Protein AF-A0A957HUZ2-F1 (afdb_monomer_lite)

Secondary structure (DSSP, 8-state):
-------HHHHHHHHHHHHHHHHHHHTT-PPPHHHHHHHHHHHHTT-EEE-S-HHHHHTSTT-EEE-GGGG--

Radius of gyration: 14.6 Å; chains: 1; bounding box: 45×28×40 Å

Sequence (73 aa):
MPGTWFNPYDASAAAWFAKERTRLSRMGQPPSYADGQIAAIAAANNLILVTRNVSDFAEFDRLIVENWFDGSS

pLDDT: mean 75.88, std 10.24, range [44.91, 85.88]

Structure (mmCIF, N/CA/C/O backbone):
data_AF-A0A957HUZ2-F1
#
_entry.id   AF-A0A957HUZ2-F1
#
loop_
_atom_site.group_PDB
_atom_site.id
_atom_site.type_symbol
_atom_site.label_atom_id
_atom_site.label_alt_id
_atom_site.label_comp_id
_atom_site.label_asym_id
_atom_site.label_entity_id
_atom_site.label_seq_id
_atom_site.pdbx_PDB_ins_code
_atom_site.Cartn_x
_atom_site.Cartn_y
_atom_site.Cartn_z
_atom_site.occupancy
_atom_site.B_iso_or_equiv
_atom_site.auth_seq_id
_atom_site.auth_comp_id
_atom_site.auth_asym_id
_atom_site.auth_atom_id
_atom_site.pdbx_PDB_model_num
ATOM 1 N N . MET A 1 1 ? 27.930 -14.030 -15.810 1.00 44.91 1 MET A N 1
ATOM 2 C CA . MET A 1 1 ? 27.538 -12.640 -15.479 1.00 44.91 1 MET A CA 1
ATOM 3 C C . MET A 1 1 ? 26.609 -12.676 -14.267 1.00 44.91 1 MET A C 1
ATOM 5 O O . MET A 1 1 ? 25.852 -13.638 -14.177 1.00 44.91 1 MET A O 1
ATOM 9 N N . PRO A 1 2 ? 26.722 -11.744 -13.301 1.00 58.38 2 PRO A N 1
ATOM 10 C CA . PRO A 1 2 ? 26.110 -11.885 -11.981 1.00 58.38 2 PRO A CA 1
ATOM 11 C C . PRO A 1 2 ? 24.610 -11.542 -12.002 1.00 58.38 2 PRO A C 1
ATOM 13 O O . PRO A 1 2 ? 24.220 -10.441 -12.362 1.00 58.38 2 PRO A O 1
ATOM 16 N N . GLY A 1 3 ? 23.768 -12.500 -11.617 1.00 61.44 3 GLY A N 1
ATOM 17 C CA . GLY A 1 3 ? 23.212 -12.507 -10.261 1.00 61.44 3 GLY A CA 1
ATOM 18 C C . GLY A 1 3 ? 22.138 -11.497 -9.850 1.00 61.44 3 GLY A C 1
ATOM 19 O O . GLY A 1 3 ? 21.869 -11.444 -8.653 1.00 61.44 3 GLY A O 1
ATOM 20 N N . THR A 1 4 ? 21.496 -10.730 -10.734 1.00 59.94 4 THR A N 1
ATOM 21 C CA . THR A 1 4 ? 20.373 -9.884 -10.286 1.00 59.94 4 THR A CA 1
ATOM 22 C C . THR A 1 4 ? 19.058 -10.654 -10.312 1.00 59.94 4 THR A C 1
ATOM 24 O O . THR A 1 4 ? 18.279 -10.571 -11.260 1.00 59.94 4 THR A O 1
ATOM 27 N N . TRP A 1 5 ? 18.795 -11.399 -9.238 1.00 55.59 5 TRP A N 1
ATOM 28 C CA . TRP A 1 5 ? 17.437 -11.793 -8.870 1.00 55.59 5 TRP A CA 1
ATOM 29 C C . TRP A 1 5 ? 16.678 -10.527 -8.459 1.00 55.59 5 TRP A C 1
ATOM 31 O O . TRP A 1 5 ? 16.526 -10.229 -7.279 1.00 55.59 5 TRP A O 1
ATOM 41 N N . PHE A 1 6 ? 16.252 -9.731 -9.442 1.00 54.50 6 PHE A N 1
ATOM 42 C CA . PHE A 1 6 ? 15.206 -8.746 -9.215 1.00 54.50 6 PHE A CA 1
ATOM 43 C C . PHE A 1 6 ? 13.989 -9.534 -8.754 1.00 54.50 6 PHE A C 1
ATOM 45 O O . PHE A 1 6 ? 13.392 -10.260 -9.543 1.00 54.50 6 PHE A O 1
ATOM 52 N N . ASN A 1 7 ? 13.664 -9.448 -7.468 1.00 56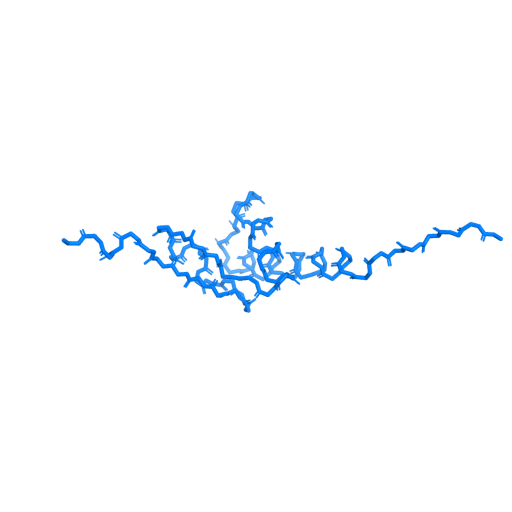.22 7 ASN A N 1
ATOM 53 C CA . ASN A 1 7 ? 12.430 -10.004 -6.952 1.00 56.22 7 ASN A CA 1
ATOM 54 C C . ASN A 1 7 ? 11.282 -9.253 -7.655 1.00 56.22 7 ASN A C 1
ATOM 56 O O . ASN A 1 7 ? 11.109 -8.061 -7.388 1.00 56.22 7 ASN A O 1
ATOM 60 N N . PRO A 1 8 ? 10.515 -9.875 -8.572 1.00 58.94 8 PRO A N 1
ATOM 61 C CA . PRO A 1 8 ? 9.468 -9.175 -9.323 1.00 58.94 8 PRO A CA 1
ATOM 62 C C . PRO A 1 8 ? 8.405 -8.561 -8.400 1.00 58.94 8 PRO A C 1
ATOM 64 O O . PRO A 1 8 ? 7.703 -7.632 -8.794 1.00 58.94 8 PRO A O 1
ATOM 67 N N . TYR A 1 9 ? 8.326 -9.035 -7.156 1.00 59.72 9 TYR A N 1
ATOM 68 C CA . TYR A 1 9 ? 7.502 -8.472 -6.093 1.00 59.72 9 TYR A CA 1
ATOM 69 C C . TYR A 1 9 ? 7.799 -7.003 -5.794 1.00 59.72 9 TYR A C 1
ATOM 71 O O . TYR A 1 9 ? 6.865 -6.218 -5.667 1.00 59.72 9 TYR A O 1
ATOM 79 N N . ASP A 1 10 ? 9.073 -6.615 -5.729 1.00 68.25 10 ASP A N 1
ATOM 80 C CA . ASP A 1 10 ? 9.451 -5.254 -5.333 1.00 68.25 10 ASP A CA 1
ATOM 81 C C . ASP A 1 10 ? 9.103 -4.253 -6.448 1.00 68.25 10 ASP A C 1
ATOM 83 O O . ASP A 1 10 ? 8.523 -3.191 -6.223 1.00 68.25 10 ASP A O 1
ATOM 87 N N . ALA A 1 11 ? 9.327 -4.665 -7.701 1.00 73.12 11 ALA A N 1
ATOM 88 C CA . ALA A 1 11 ? 8.897 -3.915 -8.876 1.00 73.12 11 ALA A CA 1
ATOM 89 C C . ALA A 1 11 ? 7.363 -3.826 -8.985 1.00 73.12 11 ALA A C 1
ATOM 91 O O . ALA A 1 11 ? 6.834 -2.789 -9.386 1.00 73.12 11 ALA A O 1
ATOM 92 N N . SER A 1 12 ? 6.642 -4.886 -8.605 1.00 73.56 12 SER A N 1
ATOM 93 C CA . SER A 1 12 ? 5.174 -4.915 -8.628 1.00 73.56 12 SER A CA 1
ATOM 94 C C . SER A 1 12 ? 4.570 -4.002 -7.560 1.00 73.56 12 SER A C 1
ATOM 96 O O . SER A 1 12 ? 3.644 -3.249 -7.861 1.00 73.56 12 SER A O 1
ATOM 98 N N . ALA A 1 13 ? 5.127 -4.004 -6.345 1.00 72.00 13 ALA A N 1
ATOM 99 C CA . ALA A 1 13 ? 4.732 -3.100 -5.267 1.00 72.00 13 ALA A CA 1
ATOM 100 C C . ALA A 1 13 ? 4.991 -1.634 -5.640 1.00 72.00 13 ALA A C 1
ATOM 102 O O . ALA A 1 13 ? 4.108 -0.788 -5.494 1.00 72.00 13 ALA A O 1
ATOM 103 N N . ALA A 1 14 ? 6.170 -1.337 -6.199 1.00 77.06 14 ALA A N 1
ATOM 104 C CA . ALA A 1 14 ? 6.523 0.005 -6.651 1.00 77.06 14 ALA A CA 1
ATOM 105 C C . ALA A 1 14 ? 5.626 0.492 -7.804 1.00 77.06 14 ALA A C 1
ATOM 107 O O . ALA A 1 14 ? 5.179 1.641 -7.801 1.00 77.06 14 ALA A O 1
ATOM 108 N N . ALA A 1 15 ? 5.323 -0.377 -8.774 1.00 80.44 15 ALA A N 1
ATOM 109 C CA . ALA A 1 15 ? 4.433 -0.052 -9.887 1.00 80.44 15 ALA A CA 1
ATOM 110 C C . ALA A 1 15 ? 2.989 0.182 -9.419 1.00 80.44 15 ALA A C 1
ATOM 112 O O . ALA A 1 15 ? 2.349 1.141 -9.859 1.00 80.44 15 ALA A O 1
ATOM 113 N N . TRP A 1 16 ? 2.488 -0.654 -8.503 1.00 82.56 16 TRP A N 1
ATOM 114 C CA . TRP A 1 16 ? 1.177 -0.462 -7.884 1.00 82.56 16 TRP A CA 1
ATOM 115 C C . TRP A 1 16 ? 1.135 0.862 -7.112 1.00 82.56 16 TRP A C 1
ATOM 117 O O . TRP A 1 16 ? 0.240 1.671 -7.343 1.00 82.56 16 TRP A O 1
ATOM 127 N N . PHE A 1 17 ? 2.158 1.148 -6.300 1.00 79.19 17 PHE A N 1
ATOM 128 C CA . PHE A 1 17 ? 2.251 2.387 -5.528 1.00 79.19 17 PHE A CA 1
ATOM 129 C C . PHE A 1 17 ? 2.245 3.630 -6.421 1.00 79.19 17 PHE A C 1
ATOM 131 O O . PHE A 1 17 ? 1.498 4.578 -6.175 1.00 79.19 17 PHE A O 1
ATOM 138 N N . ALA A 1 18 ? 3.048 3.627 -7.487 1.00 81.94 18 ALA A N 1
ATOM 139 C CA . ALA A 1 18 ? 3.112 4.736 -8.432 1.00 81.94 18 ALA A CA 1
ATOM 140 C C . ALA A 1 18 ? 1.767 4.960 -9.142 1.00 81.94 18 ALA A C 1
ATOM 142 O O . ALA A 1 18 ? 1.329 6.107 -9.294 1.00 81.94 18 ALA A O 1
ATOM 143 N N . LYS A 1 19 ? 1.089 3.877 -9.542 1.00 84.19 19 LYS A N 1
ATOM 144 C CA . LYS A 1 19 ? -0.239 3.935 -10.163 1.00 84.19 19 LYS A CA 1
ATOM 145 C C . LYS A 1 19 ? -1.276 4.511 -9.200 1.00 84.19 19 LYS A C 1
ATOM 147 O O . LYS A 1 19 ? -2.003 5.430 -9.577 1.00 84.19 1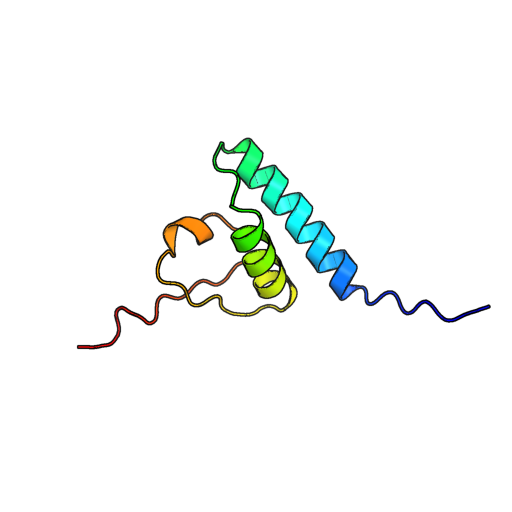9 LYS A O 1
ATOM 152 N N . GLU A 1 20 ? -1.301 4.022 -7.968 1.00 82.00 20 GLU A N 1
ATOM 153 C CA . GLU A 1 20 ? -2.313 4.395 -6.984 1.00 82.00 20 GLU A CA 1
ATOM 154 C C . GLU A 1 20 ? -2.120 5.824 -6.483 1.00 82.00 20 GLU A C 1
ATOM 156 O O . GLU A 1 20 ? -3.058 6.622 -6.474 1.00 82.00 20 GLU A O 1
ATOM 161 N N . ARG A 1 21 ? -0.868 6.219 -6.229 1.00 81.44 21 ARG A N 1
ATOM 162 C CA . ARG A 1 21 ? -0.516 7.606 -5.920 1.00 81.44 21 ARG A CA 1
ATOM 163 C C . ARG A 1 21 ? -0.933 8.555 -7.038 1.00 81.44 21 ARG A C 1
ATOM 165 O O . ARG A 1 21 ? -1.448 9.635 -6.754 1.00 81.44 21 ARG A O 1
ATOM 172 N N . THR A 1 22 ? -0.726 8.169 -8.298 1.00 83.75 22 THR A N 1
ATOM 173 C CA . THR A 1 22 ? -1.144 8.977 -9.454 1.00 83.75 22 THR A CA 1
ATOM 174 C C . THR A 1 22 ? -2.666 9.089 -9.516 1.00 83.75 22 THR A C 1
ATOM 176 O O . THR A 1 22 ? -3.181 10.184 -9.731 1.00 83.75 22 THR A O 1
ATOM 179 N N . ARG A 1 23 ? -3.397 7.990 -9.292 1.00 83.19 23 ARG A N 1
ATOM 180 C CA . ARG A 1 23 ? -4.867 7.970 -9.293 1.00 83.19 23 ARG A CA 1
ATOM 181 C C . ARG A 1 23 ? -5.444 8.883 -8.208 1.00 83.19 23 ARG A C 1
ATOM 183 O O . ARG A 1 23 ? -6.221 9.776 -8.531 1.00 83.19 23 ARG A O 1
ATOM 190 N N . LEU A 1 24 ? -4.990 8.729 -6.967 1.00 80.12 24 LEU A N 1
ATOM 191 C CA . LEU A 1 24 ? -5.447 9.519 -5.820 1.00 80.12 24 LEU A CA 1
ATOM 192 C C . LEU A 1 24 ? -5.064 11.002 -5.940 1.00 80.12 24 LEU A C 1
ATOM 194 O O . LEU A 1 24 ? -5.870 11.892 -5.668 1.00 80.12 24 LEU A O 1
ATOM 198 N N . SER A 1 25 ? -3.867 11.289 -6.465 1.00 80.81 25 SER A N 1
ATOM 199 C CA . SER A 1 25 ? -3.446 12.666 -6.765 1.00 80.81 25 SER A CA 1
ATOM 200 C C . SER A 1 25 ? -4.347 13.324 -7.817 1.00 80.81 25 SER A C 1
ATOM 202 O O . SER A 1 25 ? -4.664 14.504 -7.698 1.00 80.81 25 SER A O 1
ATOM 204 N N . ARG A 1 26 ? -4.813 12.570 -8.827 1.00 81.69 26 ARG A N 1
ATOM 205 C CA . ARG A 1 26 ? -5.782 13.064 -9.826 1.00 81.69 26 ARG A CA 1
ATOM 206 C C . ARG A 1 26 ? -7.180 13.288 -9.248 1.00 81.69 26 ARG A C 1
ATOM 208 O O . ARG A 1 26 ? -7.918 14.094 -9.802 1.00 81.69 26 ARG A O 1
ATOM 215 N N . MET A 1 27 ? -7.528 12.611 -8.156 1.00 79.06 27 MET A N 1
ATOM 216 C CA . MET A 1 27 ? -8.784 12.808 -7.422 1.00 79.06 27 MET A CA 1
ATOM 217 C C . MET A 1 27 ? -8.720 13.975 -6.422 1.00 79.06 27 MET A C 1
ATOM 219 O O . MET A 1 27 ? -9.722 14.292 -5.792 1.00 79.06 27 MET A O 1
ATOM 223 N N . GLY A 1 28 ? -7.567 14.644 -6.288 1.00 78.81 28 GLY A N 1
ATOM 224 C CA . GLY A 1 28 ? -7.388 15.773 -5.369 1.00 78.81 28 GLY A CA 1
ATOM 225 C C . GLY A 1 28 ? -7.139 15.369 -3.914 1.00 78.81 28 GLY A C 1
ATOM 226 O O . GLY A 1 28 ? -7.090 16.238 -3.048 1.00 78.81 28 GLY A O 1
ATOM 227 N N . GLN A 1 29 ? -6.940 14.077 -3.646 1.00 73.06 29 GLN A N 1
ATOM 228 C CA . GLN A 1 29 ? -6.634 13.530 -2.323 1.00 73.06 29 GLN A CA 1
ATOM 229 C C . GLN A 1 29 ? -5.324 12.734 -2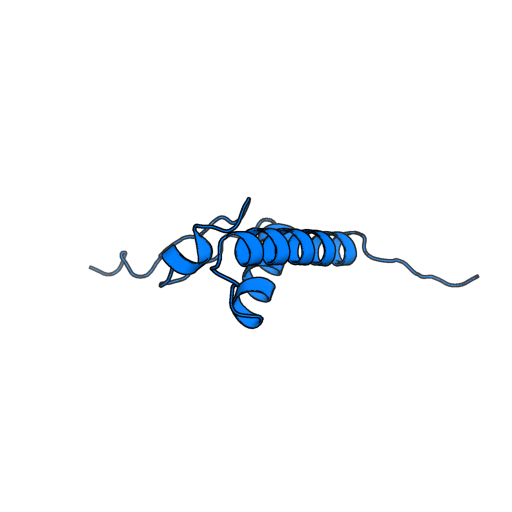.380 1.00 73.06 29 GLN A C 1
ATOM 231 O O . GLN A 1 29 ? -5.338 11.507 -2.307 1.00 73.06 29 GLN A O 1
ATOM 236 N N . PRO A 1 30 ? -4.168 13.394 -2.577 1.00 71.75 30 PRO A N 1
ATOM 237 C CA . PRO A 1 30 ? -2.893 12.693 -2.546 1.00 71.75 30 PRO A CA 1
ATOM 238 C C . PRO A 1 30 ? -2.694 12.072 -1.152 1.00 71.75 30 PRO A C 1
ATOM 240 O O . PRO A 1 30 ? -2.709 12.809 -0.163 1.00 71.75 30 PRO A O 1
ATOM 243 N N . PRO A 1 31 ? -2.490 10.748 -1.044 1.00 70.88 31 PRO A N 1
ATOM 244 C CA . PRO A 1 31 ? -2.242 10.122 0.242 1.00 70.88 31 PRO A CA 1
ATOM 245 C C . PRO A 1 31 ? -0.903 10.600 0.799 1.00 70.88 31 PRO A C 1
ATOM 247 O O . PRO A 1 31 ? 0.011 10.964 0.043 1.00 70.88 31 PRO A O 1
ATOM 250 N N . SER A 1 32 ? -0.760 10.551 2.123 1.00 80.38 32 SER A N 1
ATOM 251 C CA . SER A 1 32 ? 0.542 10.754 2.749 1.00 80.38 32 SER A CA 1
ATOM 252 C C . SER A 1 32 ? 1.549 9.763 2.172 1.00 80.38 32 SER A C 1
ATOM 254 O O . SER A 1 32 ? 1.215 8.624 1.840 1.00 80.38 32 SER A O 1
ATOM 256 N N . TYR A 1 33 ? 2.809 10.182 2.066 1.00 76.69 33 TYR A N 1
ATOM 257 C CA . TYR A 1 33 ? 3.864 9.299 1.575 1.00 76.69 33 TYR A CA 1
ATOM 258 C C . TYR A 1 33 ? 3.978 8.030 2.435 1.00 76.69 33 TYR A C 1
ATOM 260 O 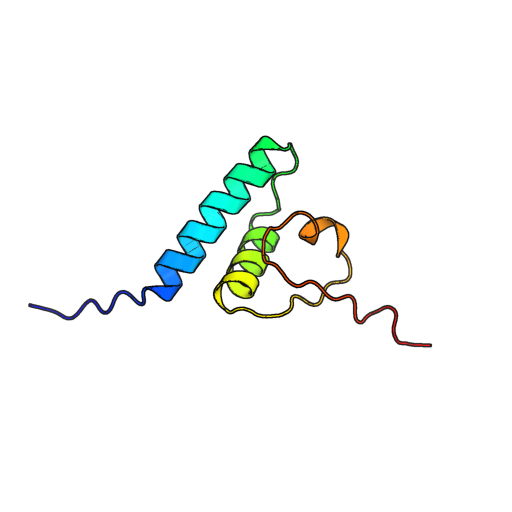O . TYR A 1 33 ? 4.137 6.941 1.889 1.00 76.69 33 TYR A O 1
ATOM 268 N N . ALA A 1 34 ? 3.818 8.164 3.756 1.00 79.62 34 ALA A N 1
ATOM 269 C CA . ALA A 1 34 ? 3.819 7.038 4.686 1.00 79.62 34 ALA A CA 1
ATOM 270 C C . ALA A 1 34 ? 2.614 6.105 4.466 1.00 79.62 34 ALA A C 1
ATOM 272 O O . ALA A 1 34 ? 2.798 4.904 4.283 1.00 79.62 34 ALA A O 1
ATOM 273 N N . ASP A 1 35 ? 1.400 6.658 4.402 1.00 81.00 35 ASP A N 1
ATOM 274 C CA . ASP A 1 35 ? 0.164 5.882 4.210 1.00 81.00 35 ASP A CA 1
ATOM 275 C C . ASP A 1 35 ? 0.173 5.135 2.882 1.00 81.00 35 ASP A C 1
ATOM 277 O O . ASP A 1 35 ? -0.165 3.957 2.801 1.00 81.00 35 ASP A O 1
ATOM 281 N N . GLY A 1 36 ? 0.652 5.796 1.834 1.00 80.56 36 GLY A N 1
ATOM 282 C CA . GLY A 1 36 ? 0.773 5.184 0.531 1.00 80.56 36 GLY A CA 1
ATOM 283 C C . GLY A 1 36 ? 1.816 4.054 0.483 1.00 80.56 36 GLY A C 1
ATOM 284 O O . GLY A 1 36 ? 1.584 3.058 -0.201 1.00 80.56 36 GLY A O 1
ATOM 285 N N . GLN A 1 37 ? 2.923 4.149 1.231 1.00 82.75 37 GLN A N 1
ATOM 286 C CA . GLN A 1 37 ? 3.879 3.040 1.371 1.00 82.75 37 GLN A CA 1
ATOM 287 C C . GLN A 1 37 ? 3.275 1.857 2.140 1.00 82.75 37 GLN A C 1
ATOM 289 O O . GLN A 1 37 ? 3.448 0.711 1.727 1.00 82.75 37 GLN A O 1
ATOM 294 N N . ILE A 1 38 ? 2.533 2.121 3.219 1.00 83.38 38 ILE A N 1
ATOM 295 C CA . ILE A 1 38 ? 1.839 1.089 4.003 1.00 83.38 38 ILE A CA 1
ATOM 296 C C . ILE A 1 38 ? 0.803 0.366 3.135 1.00 83.38 38 ILE A C 1
ATOM 298 O O . ILE A 1 38 ? 0.803 -0.864 3.067 1.00 83.38 38 ILE A O 1
ATOM 302 N N . ALA A 1 39 ? -0.028 1.125 2.415 1.00 83.56 39 ALA A N 1
ATOM 303 C CA . ALA A 1 39 ? -1.018 0.589 1.490 1.00 83.56 39 ALA A CA 1
ATOM 304 C C . ALA A 1 39 ? -0.367 -0.240 0.373 1.00 83.56 39 ALA A C 1
ATOM 306 O O . ALA A 1 39 ? -0.851 -1.321 0.052 1.00 83.56 39 ALA A O 1
ATOM 307 N N . ALA A 1 40 ? 0.761 0.218 -0.179 1.00 82.62 40 ALA A N 1
ATOM 308 C CA . ALA A 1 40 ? 1.488 -0.512 -1.215 1.00 82.62 40 ALA A CA 1
ATOM 309 C C . ALA A 1 40 ? 2.052 -1.842 -0.725 1.00 82.62 40 ALA A C 1
ATOM 311 O O . ALA A 1 40 ? 1.944 -2.844 -1.428 1.00 82.62 40 ALA A O 1
ATOM 312 N N . ILE A 1 41 ? 2.622 -1.872 0.481 1.00 82.88 41 ILE A N 1
ATOM 313 C CA . ILE A 1 41 ? 3.117 -3.111 1.086 1.00 82.88 41 ILE A CA 1
ATOM 314 C C . ILE A 1 41 ? 1.949 -4.066 1.335 1.00 82.88 41 ILE A C 1
ATOM 316 O O . ILE A 1 41 ? 2.043 -5.237 0.968 1.00 82.88 41 ILE A O 1
ATOM 320 N N . ALA A 1 42 ? 0.847 -3.580 1.910 1.00 85.88 42 ALA A N 1
ATOM 321 C CA . ALA A 1 42 ? -0.322 -4.402 2.191 1.00 85.88 42 ALA A CA 1
ATOM 322 C C . ALA A 1 42 ? -0.942 -4.972 0.905 1.00 85.88 42 ALA A C 1
ATOM 324 O O . ALA A 1 42 ? -1.124 -6.182 0.802 1.00 85.88 42 ALA A O 1
ATOM 325 N N . ALA A 1 43 ? -1.163 -4.141 -0.114 1.00 83.56 43 ALA A N 1
ATOM 326 C CA . ALA A 1 43 ? -1.716 -4.572 -1.394 1.00 83.56 43 ALA A CA 1
ATOM 327 C C . ALA A 1 43 ? -0.777 -5.524 -2.156 1.00 83.56 43 ALA A C 1
ATOM 329 O O . ALA A 1 43 ? -1.226 -6.534 -2.694 1.00 83.56 43 ALA A O 1
ATOM 330 N N . ALA A 1 44 ? 0.535 -5.259 -2.171 1.00 83.50 44 ALA A N 1
ATOM 331 C CA . ALA A 1 44 ? 1.503 -6.121 -2.851 1.00 83.50 44 ALA A CA 1
ATOM 332 C C . ALA A 1 44 ? 1.664 -7.490 -2.175 1.00 83.50 44 ALA A C 1
ATOM 334 O O . ALA A 1 44 ? 1.910 -8.484 -2.854 1.00 83.50 44 ALA A O 1
ATOM 335 N N . ASN A 1 45 ? 1.511 -7.548 -0.850 1.00 82.25 45 ASN A N 1
ATOM 336 C CA . ASN A 1 45 ? 1.576 -8.789 -0.077 1.00 82.25 45 ASN A CA 1
ATOM 337 C C . ASN A 1 45 ? 0.196 -9.424 0.156 1.00 82.25 45 ASN A C 1
ATOM 339 O O . ASN A 1 45 ? 0.108 -10.443 0.836 1.00 82.25 45 ASN A O 1
ATOM 343 N N . ASN A 1 46 ? -0.869 -8.849 -0.413 1.00 81.81 46 ASN A N 1
ATOM 344 C CA . ASN A 1 46 ? -2.246 -9.313 -0.255 1.00 81.81 46 ASN A CA 1
ATOM 345 C C . ASN A 1 46 ? -2.673 -9.430 1.229 1.00 81.81 46 ASN A C 1
ATOM 347 O O . ASN A 1 46 ? -3.366 -10.371 1.621 1.00 81.81 46 ASN A O 1
ATOM 351 N N . LEU A 1 47 ? -2.205 -8.482 2.047 1.00 84.56 47 LEU A N 1
ATOM 352 C CA . LEU A 1 47 ? -2.451 -8.371 3.484 1.00 84.56 47 LEU A CA 1
ATOM 353 C C . LEU A 1 47 ? -3.643 -7.455 3.774 1.00 84.56 47 LEU A C 1
ATOM 355 O O . LEU A 1 47 ? -3.987 -6.575 2.985 1.00 84.56 47 LEU A O 1
ATOM 359 N N . ILE A 1 48 ? -4.222 -7.638 4.958 1.00 85.69 48 ILE A N 1
ATOM 360 C CA . ILE A 1 48 ? -5.283 -6.787 5.495 1.00 85.69 48 ILE A CA 1
ATOM 361 C C . ILE A 1 48 ? -4.639 -5.661 6.306 1.00 85.69 48 ILE A C 1
ATOM 363 O O . ILE A 1 48 ? -3.886 -5.914 7.248 1.00 85.69 48 ILE A O 1
ATOM 367 N N . LEU A 1 49 ? -4.926 -4.414 5.940 1.00 85.69 49 LEU A N 1
ATOM 368 C CA . LEU A 1 49 ? -4.500 -3.237 6.680 1.00 85.69 49 LEU A CA 1
ATOM 369 C C . LEU A 1 49 ? -5.484 -2.959 7.816 1.00 85.69 49 LEU A C 1
ATOM 371 O O . LEU A 1 49 ? -6.606 -2.516 7.584 1.00 85.69 49 LEU A O 1
ATOM 375 N N . VAL A 1 50 ? -5.052 -3.173 9.055 1.00 85.81 50 VAL A N 1
ATOM 376 C CA . VAL A 1 50 ? -5.854 -2.815 10.228 1.00 85.81 50 VAL A CA 1
ATOM 377 C C . VAL A 1 50 ? -5.561 -1.369 10.618 1.00 85.81 50 VAL A C 1
ATOM 379 O O . VAL A 1 50 ? -4.440 -1.044 11.009 1.00 85.81 50 VAL A O 1
ATOM 382 N N . THR A 1 51 ? -6.552 -0.484 10.521 1.00 83.62 51 THR A N 1
ATOM 383 C CA . THR A 1 51 ? -6.404 0.938 10.868 1.00 83.62 51 THR A CA 1
ATOM 384 C C . THR A 1 51 ? -7.700 1.522 11.416 1.00 83.62 51 THR A C 1
ATOM 386 O O . THR A 1 51 ? -8.797 1.065 11.106 1.00 83.62 51 THR A O 1
ATOM 389 N N . ARG A 1 52 ? -7.572 2.568 12.237 1.00 81.12 52 ARG A N 1
ATOM 390 C CA . ARG A 1 52 ? -8.716 3.343 12.734 1.00 81.12 52 ARG A CA 1
ATOM 391 C C . ARG A 1 52 ? -9.258 4.304 11.671 1.00 81.12 52 ARG A C 1
ATOM 393 O O . ARG A 1 52 ? -10.453 4.574 11.644 1.00 81.12 52 ARG A O 1
ATOM 400 N N . ASN A 1 53 ? -8.395 4.787 10.779 1.00 80.12 53 ASN A N 1
ATOM 401 C CA . ASN A 1 53 ? -8.749 5.763 9.748 1.00 80.12 53 ASN A CA 1
ATOM 402 C C . ASN A 1 53 ? -9.093 5.064 8.430 1.00 80.12 53 ASN A C 1
ATOM 404 O O . ASN A 1 53 ? -8.459 5.302 7.408 1.00 80.12 53 ASN A O 1
ATOM 408 N N . VAL A 1 54 ? -10.081 4.165 8.449 1.00 81.06 54 VAL A N 1
ATOM 409 C CA . VAL A 1 54 ? -10.460 3.377 7.260 1.00 81.06 54 VAL A CA 1
ATOM 410 C C . VAL A 1 54 ? -10.815 4.274 6.073 1.00 81.06 54 VAL A C 1
ATOM 412 O O . VAL A 1 54 ? -10.507 3.918 4.943 1.00 81.06 54 VAL A O 1
ATOM 415 N N . SER A 1 55 ? -11.390 5.456 6.320 1.00 79.50 55 SER A N 1
ATOM 416 C CA . SER A 1 55 ? -11.727 6.454 5.293 1.00 79.50 55 SER A CA 1
ATOM 417 C C . SER A 1 55 ? -10.543 6.855 4.421 1.00 79.50 55 SER A C 1
ATOM 419 O O . SER A 1 55 ? -10.699 7.006 3.214 1.00 79.50 55 SER A O 1
ATOM 421 N N . ASP A 1 56 ? -9.362 6.988 5.020 1.00 76.88 56 ASP A N 1
ATOM 422 C CA . ASP A 1 56 ? -8.164 7.475 4.332 1.00 76.88 56 ASP A CA 1
ATOM 423 C C . ASP A 1 56 ? -7.608 6.399 3.393 1.00 76.88 56 ASP A C 1
ATOM 425 O O . ASP A 1 56 ? -6.941 6.701 2.406 1.00 76.88 56 ASP A O 1
ATOM 429 N N . PHE A 1 57 ? -7.929 5.135 3.685 1.00 79.50 57 PHE A N 1
ATOM 430 C CA . PHE A 1 57 ? -7.499 3.964 2.934 1.00 79.50 57 PHE A CA 1
ATOM 431 C C . PHE A 1 57 ? -8.602 3.368 2.047 1.00 79.50 57 PHE A C 1
ATOM 433 O O . PHE A 1 57 ? -8.307 2.535 1.194 1.00 79.50 57 PHE A O 1
ATOM 440 N N . ALA A 1 58 ? -9.853 3.808 2.210 1.00 76.00 58 ALA A N 1
ATOM 441 C CA . ALA A 1 58 ? -11.018 3.297 1.489 1.00 76.00 58 ALA A CA 1
ATOM 442 C C . ALA A 1 58 ? -10.938 3.552 -0.018 1.00 76.00 58 ALA A C 1
ATOM 444 O O . ALA A 1 58 ? -11.459 2.773 -0.812 1.00 76.00 58 ALA A O 1
ATOM 445 N N . GLU A 1 59 ? -10.266 4.632 -0.411 1.00 77.12 59 GLU A N 1
ATOM 446 C CA . GLU A 1 59 ? -10.080 4.959 -1.816 1.00 77.12 59 GLU A CA 1
ATOM 447 C C . GLU A 1 59 ? -9.051 4.043 -2.492 1.00 77.12 59 GLU A C 1
ATOM 449 O O . GLU A 1 59 ? -9.087 3.942 -3.710 1.00 77.12 59 GLU A O 1
ATOM 454 N N . PHE A 1 60 ? -8.151 3.363 -1.768 1.00 79.56 60 PHE A N 1
ATOM 455 C CA . PHE A 1 60 ? -7.084 2.562 -2.383 1.00 79.56 60 PHE A CA 1
ATOM 456 C C . PHE A 1 60 ? -7.615 1.278 -3.041 1.00 79.56 60 PHE A C 1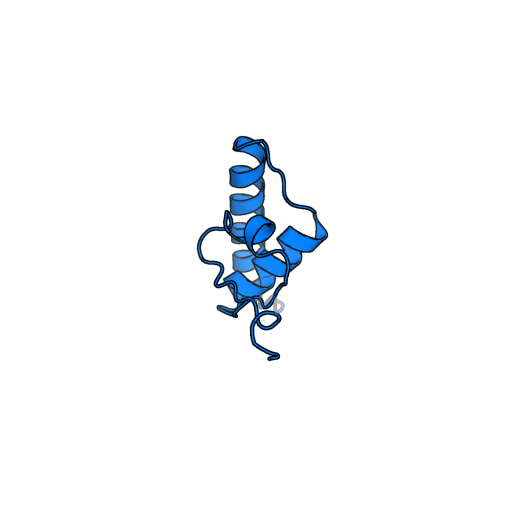
ATOM 458 O O . PHE A 1 60 ? -8.226 0.424 -2.399 1.00 79.56 60 PHE A O 1
ATOM 465 N N . ASP A 1 61 ? -7.313 1.096 -4.327 1.00 74.38 61 ASP A N 1
ATOM 466 C CA . ASP A 1 61 ? -7.788 -0.055 -5.104 1.00 74.38 61 ASP A CA 1
ATOM 467 C C . ASP A 1 61 ? -7.060 -1.364 -4.738 1.00 74.38 61 ASP A C 1
ATOM 469 O O . ASP A 1 61 ? -5.839 -1.437 -4.801 1.00 74.38 61 ASP A O 1
ATOM 473 N N . ARG A 1 62 ? -7.794 -2.448 -4.446 1.00 77.31 62 ARG A N 1
ATOM 474 C CA . ARG A 1 62 ? -7.262 -3.758 -3.983 1.00 77.31 62 ARG A CA 1
ATOM 475 C C . ARG A 1 62 ? -6.579 -3.750 -2.609 1.00 77.31 62 ARG A C 1
ATOM 477 O O . ARG A 1 62 ? -5.796 -4.652 -2.313 1.00 77.31 62 ARG A O 1
ATOM 484 N N . LEU A 1 63 ? -6.884 -2.773 -1.763 1.00 82.38 63 LEU A N 1
ATOM 485 C CA . LEU A 1 63 ? -6.489 -2.786 -0.359 1.00 82.38 63 LEU A CA 1
ATOM 486 C C . LEU A 1 63 ? -7.650 -3.312 0.495 1.00 82.38 63 LEU A C 1
ATOM 488 O O . LEU A 1 63 ? -8.756 -2.782 0.434 1.00 82.38 63 LEU A O 1
ATOM 492 N N . ILE A 1 64 ? -7.409 -4.353 1.293 1.00 83.50 64 ILE A N 1
ATOM 493 C CA . ILE A 1 64 ? -8.389 -4.815 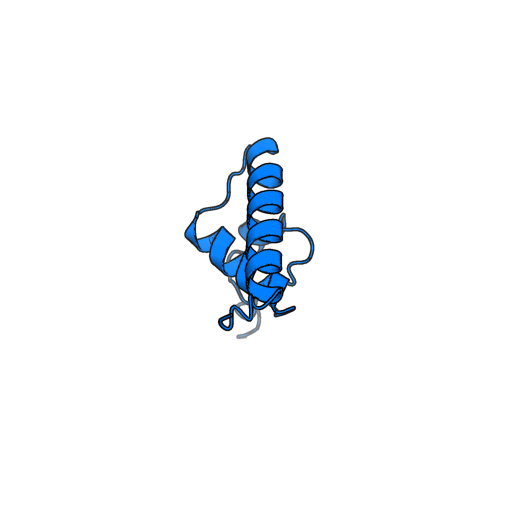2.284 1.00 83.50 64 ILE A CA 1
ATOM 494 C C . ILE A 1 64 ? -8.098 -4.064 3.575 1.00 83.50 64 ILE A C 1
ATOM 496 O O . ILE A 1 64 ? -6.988 -4.159 4.092 1.00 83.50 64 ILE A O 1
ATOM 500 N N . VAL A 1 65 ? -9.073 -3.310 4.079 1.00 85.50 65 VAL A N 1
ATOM 501 C CA . VAL A 1 65 ? -8.917 -2.494 5.285 1.00 85.50 65 VAL A CA 1
ATOM 502 C C . VAL A 1 65 ? -9.915 -2.954 6.338 1.00 85.50 65 VAL A C 1
ATOM 504 O O . VAL A 1 65 ? -11.102 -3.083 6.048 1.00 85.50 65 VAL A O 1
ATOM 507 N N . GLU A 1 66 ? -9.445 -3.179 7.562 1.00 84.44 66 GLU A N 1
ATOM 508 C CA . GLU A 1 66 ? -10.285 -3.547 8.702 1.00 84.44 66 GLU A CA 1
ATOM 509 C C . GLU A 1 66 ? -10.096 -2.569 9.867 1.00 84.44 66 GLU A C 1
ATOM 511 O O . GLU A 1 66 ? -9.001 -2.064 10.113 1.00 84.44 66 GLU A O 1
ATOM 516 N N . ASN A 1 67 ? -11.167 -2.318 10.621 1.00 84.62 67 ASN A N 1
ATOM 517 C CA . ASN A 1 67 ? -11.111 -1.550 11.861 1.00 84.62 67 ASN A CA 1
ATOM 518 C C . ASN A 1 67 ? -11.375 -2.472 13.050 1.00 84.62 67 ASN A C 1
ATOM 520 O O . ASN A 1 67 ? -12.517 -2.823 13.332 1.00 84.62 67 ASN A O 1
ATOM 524 N N . TRP A 1 68 ? -10.322 -2.848 13.770 1.00 80.44 68 TRP A N 1
ATOM 525 C CA . TRP A 1 68 ? -10.449 -3.702 14.957 1.00 80.44 68 TRP A CA 1
ATOM 526 C C . TRP A 1 68 ? -10.775 -2.924 16.237 1.00 80.44 68 TRP A C 1
ATOM 528 O O . TRP A 1 68 ? -10.999 -3.529 17.282 1.00 80.44 68 TRP A O 1
ATOM 538 N N . PHE A 1 69 ? -10.826 -1.590 16.184 1.00 69.62 69 PHE A N 1
ATOM 539 C CA . PHE A 1 69 ? -11.079 -0.761 17.365 1.00 69.62 69 PHE A CA 1
ATOM 540 C C . PHE A 1 69 ? -12.565 -0.624 17.726 1.00 69.62 69 PHE A C 1
ATOM 542 O O . PHE A 1 69 ? -12.858 -0.191 18.835 1.00 69.62 69 PHE A O 1
ATOM 549 N N . ASP A 1 70 ? -13.488 -1.030 16.849 1.00 65.56 70 ASP A N 1
ATOM 550 C CA . ASP A 1 70 ? -14.932 -1.075 17.150 1.00 65.56 70 ASP A CA 1
ATOM 551 C C . ASP A 1 70 ? -15.343 -2.313 17.975 1.00 65.56 70 ASP A C 1
ATOM 553 O O . ASP A 1 70 ? -16.495 -2.441 18.383 1.00 65.56 70 ASP A O 1
ATOM 557 N N . GLY A 1 71 ? -14.414 -3.244 18.228 1.00 61.47 71 GLY A N 1
ATOM 558 C CA . GLY A 1 71 ? -14.707 -4.555 18.820 1.00 61.47 71 GLY A CA 1
ATOM 559 C C . GLY A 1 71 ? -14.579 -4.668 20.342 1.00 61.47 71 GLY A C 1
ATOM 560 O O . GLY A 1 71 ? -14.832 -5.742 20.879 1.00 61.47 71 GLY A O 1
ATOM 561 N N . SER A 1 72 ? -14.176 -3.617 21.056 1.00 48.12 72 SER A N 1
ATOM 562 C CA . SER A 1 72 ? -14.036 -3.656 22.520 1.00 48.12 72 SER A CA 1
ATOM 563 C C . SER A 1 72 ? -15.229 -2.983 23.202 1.00 48.12 72 SER A C 1
ATOM 565 O O . SER A 1 72 ? -15.156 -1.805 23.553 1.00 48.12 72 SER A O 1
ATOM 567 N N . SER A 1 73 ? -16.323 -3.739 23.346 1.00 46.47 73 SER A N 1
ATOM 568 C CA . SER A 1 73 ? -17.392 -3.494 24.332 1.00 46.47 73 SER A CA 1
ATOM 569 C C . SER A 1 73 ? -17.182 -4.357 25.571 1.00 46.47 73 SER A C 1
ATOM 571 O O . SER A 1 73 ? -16.688 -5.495 25.403 1.00 46.47 73 SER A O 1
#

Foldseek 3Di:
DDDPPPVVLVVQLVVLLVVQQVVCVVVVHRADPVVSNVQSVCQSVVHEAEDPPVVSVVSRPSHHYHHPPVPDD